Protein AF-A0A845C467-F1 (afdb_monomer_lite)

Secondary structure (DSSP, 8-state):
----EEPTT-S-EESSTTS-HHHHHHHH-EEEEES-S---TT-EE--EEEEE--SS-B-TT-EEEEEE-TT--PPPPBSS-TTSTTB---EEPPSSS--PPPEEEEEEESS-SSSS--EEEEEEEEES-BPTT-EEEE-SS-GGGSS--EEP------

Radius of gyration: 16.14 Å; chains: 1; bounding box: 44×35×44 Å

pLDDT: mean 75.35, std 16.33, range [23.61, 91.69]

Sequence (158 aa):
MIIASGQPGRPTVWHDVDLSPKERGQLYGHAACSPRRPFVAGEWVSLEFTFTIGKTELGPGGRLALAWSWPLDWTDLQFEDPGGDGFTTVVTRPTHGRAPVAEIGLRYFRQGPFDPWQHHLELTVLRDRLAEGDQRTLPCVNIRYGGRGWRATSFRLS

Foldseek 3Di:
DDPWDDDPPDPDIDDPPVDDPVRCCQAANDKDKPPPDDDDAFAADWMKIKTAGHQHKAAAFRKDKDFDFPPWPKDFADDDQLQEENHWDWDWDADDPDDDDFDKDWDWFPACPDPRRRTIIMIGRHHDMGHHGGMIMTRRFDCVSNYRHMTGGNPPPD

Structure (mmCIF, N/CA/C/O backbone):
data_AF-A0A845C467-F1
#
_entry.id   AF-A0A845C467-F1
#
loop_
_atom_site.group_PDB
_atom_site.id
_atom_site.type_symbol
_atom_site.label_atom_id
_atom_site.label_alt_id
_atom_site.label_comp_id
_atom_site.label_asym_id
_atom_site.label_entity_id
_atom_site.label_seq_id
_atom_site.pdbx_PDB_ins_code
_atom_site.Cartn_x
_atom_site.Cartn_y
_atom_site.Cartn_z
_atom_site.occupancy
_atom_site.B_iso_or_equiv
_atom_site.auth_seq_id
_atom_site.auth_comp_id
_atom_site.auth_asym_id
_atom_site.auth_atom_id
_atom_site.pdbx_PDB_model_num
ATOM 1 N N . MET A 1 1 ? 2.034 7.205 19.454 1.00 23.61 1 MET A N 1
ATOM 2 C CA . MET A 1 1 ? 2.949 6.134 19.901 1.00 23.61 1 MET A CA 1
ATOM 3 C C . MET A 1 1 ? 2.470 4.848 19.256 1.00 23.61 1 MET A C 1
ATOM 5 O O . MET A 1 1 ? 1.378 4.407 19.580 1.00 23.61 1 MET A O 1
ATOM 9 N N . ILE A 1 2 ? 3.201 4.320 18.273 1.00 27.61 2 ILE A N 1
ATOM 10 C CA . ILE A 1 2 ? 2.869 3.028 17.660 1.00 27.61 2 ILE A CA 1
ATOM 11 C C . ILE A 1 2 ? 3.346 1.958 18.644 1.00 27.61 2 ILE A C 1
ATOM 13 O O . ILE A 1 2 ? 4.545 1.735 18.770 1.00 27.61 2 ILE A O 1
ATOM 17 N N . ILE A 1 3 ? 2.419 1.345 19.380 1.00 25.92 3 ILE A N 1
ATOM 18 C CA . ILE A 1 3 ? 2.692 0.123 20.142 1.00 25.92 3 ILE A CA 1
ATOM 19 C C . ILE A 1 3 ? 2.310 -1.034 19.221 1.00 25.92 3 ILE A C 1
ATOM 21 O O . ILE A 1 3 ? 1.134 -1.368 19.090 1.00 25.92 3 ILE A O 1
ATOM 25 N N . ALA A 1 4 ? 3.285 -1.579 18.498 1.00 36.19 4 ALA A N 1
ATOM 26 C CA . ALA A 1 4 ? 3.107 -2.771 17.678 1.00 36.19 4 ALA A CA 1
ATOM 27 C C . ALA A 1 4 ? 3.572 -3.994 18.476 1.00 36.19 4 ALA A C 1
ATOM 29 O O . ALA A 1 4 ? 4.736 -4.063 18.862 1.00 36.19 4 ALA A O 1
ATOM 30 N N . SER A 1 5 ? 2.694 -4.973 18.700 1.00 34.44 5 SER A N 1
ATOM 31 C CA . SER A 1 5 ? 3.105 -6.318 19.115 1.00 34.44 5 SER A CA 1
ATOM 32 C C . SER A 1 5 ? 2.936 -7.265 17.930 1.00 34.44 5 SER A C 1
ATOM 34 O O . SER A 1 5 ? 1.824 -7.691 17.613 1.00 34.44 5 SER A O 1
ATOM 36 N N . GLY A 1 6 ? 4.033 -7.575 17.242 1.00 38.41 6 GLY A N 1
ATOM 37 C CA . GLY A 1 6 ? 4.082 -8.717 16.332 1.00 38.41 6 GLY A CA 1
ATOM 38 C C . GLY A 1 6 ? 4.374 -9.986 17.125 1.00 38.41 6 GLY A C 1
ATOM 39 O O . GLY A 1 6 ? 5.308 -10.008 17.922 1.00 38.41 6 GLY A O 1
ATOM 40 N N . GLN A 1 7 ? 3.590 -11.048 16.931 1.00 37.47 7 GLN A N 1
ATOM 41 C CA . GLN A 1 7 ? 3.985 -12.371 17.418 1.00 37.47 7 GLN A CA 1
ATOM 42 C C . GLN A 1 7 ? 4.996 -12.983 16.434 1.00 37.47 7 GLN A C 1
ATOM 44 O O . GLN A 1 7 ? 4.705 -13.019 15.234 1.00 37.47 7 GLN A O 1
ATOM 49 N N . PRO A 1 8 ? 6.149 -13.498 16.902 1.00 36.31 8 PRO A N 1
ATOM 50 C CA . PRO A 1 8 ? 7.083 -14.231 16.053 1.00 36.31 8 PRO A CA 1
ATOM 51 C C . PRO A 1 8 ? 6.373 -15.358 15.288 1.00 36.31 8 PRO A C 1
ATOM 53 O O . PRO A 1 8 ? 5.599 -16.121 15.865 1.00 36.31 8 PRO A O 1
ATOM 56 N N . GLY A 1 9 ? 6.615 -15.458 13.979 1.00 43.75 9 GLY A N 1
ATOM 57 C CA . GLY A 1 9 ? 6.089 -16.540 13.137 1.00 43.75 9 GLY A CA 1
ATOM 58 C C . GLY A 1 9 ? 4.660 -16.360 12.610 1.00 43.75 9 GLY A C 1
ATOM 59 O O . GLY A 1 9 ? 4.179 -17.233 11.888 1.00 43.75 9 GLY A O 1
ATOM 60 N N . ARG A 1 10 ? 3.976 -15.244 12.906 1.00 51.62 10 ARG A N 1
ATOM 61 C CA . ARG A 1 10 ? 2.705 -14.894 12.250 1.00 51.62 10 ARG A CA 1
ATOM 62 C C . ARG A 1 10 ? 2.896 -13.688 11.327 1.00 51.62 10 ARG A C 1
ATOM 64 O O . ARG A 1 10 ? 3.456 -12.688 11.764 1.00 51.62 10 ARG A O 1
ATOM 71 N N . PRO A 1 11 ? 2.386 -13.720 10.082 1.00 54.22 11 PRO A N 1
ATOM 72 C CA . PRO A 1 11 ? 2.521 -12.616 9.128 1.00 54.22 11 PRO A CA 1
ATOM 73 C C . PRO A 1 11 ? 1.591 -11.435 9.463 1.00 54.22 11 PRO A C 1
ATOM 75 O O . PRO A 1 11 ? 1.179 -10.694 8.575 1.00 54.22 11 PRO A O 1
ATOM 78 N N . THR A 1 12 ? 1.166 -11.290 10.721 1.00 57.84 12 THR A N 1
ATOM 79 C CA . THR A 1 12 ? 0.127 -10.340 11.111 1.00 57.84 12 THR A CA 1
ATOM 80 C C . THR A 1 12 ? 0.464 -9.684 12.438 1.00 57.84 12 THR A C 1
ATOM 82 O O . THR A 1 12 ? 0.568 -10.350 13.468 1.00 57.84 12 THR A O 1
ATOM 85 N N . VAL A 1 13 ? 0.596 -8.362 12.393 1.00 59.75 13 VAL A N 1
ATOM 86 C CA . VAL A 1 13 ? 0.700 -7.487 13.559 1.00 59.75 13 VAL A CA 1
ATOM 87 C C . VAL A 1 13 ? -0.652 -6.840 13.768 1.00 59.75 13 VAL A C 1
ATOM 89 O O . VAL A 1 13 ? -1.231 -6.302 12.825 1.00 59.75 13 VAL A O 1
ATOM 92 N N . TRP A 1 14 ? -1.147 -6.883 14.998 1.00 61.16 14 TRP A N 1
ATOM 93 C CA . TRP A 1 14 ? -2.363 -6.180 15.372 1.00 61.16 14 TRP A CA 1
ATOM 94 C C . TRP A 1 14 ? -2.014 -5.068 16.356 1.00 61.16 14 TRP A C 1
ATOM 96 O O . TRP A 1 14 ? -1.330 -5.310 17.350 1.00 61.16 14 TRP A O 1
ATOM 106 N N . HIS A 1 15 ? -2.501 -3.863 16.081 1.00 61.75 15 HIS A N 1
ATOM 107 C CA . HIS A 1 15 ? -2.708 -2.858 17.119 1.00 61.75 15 HIS A CA 1
ATOM 108 C C . HIS A 1 15 ? -3.990 -3.195 17.882 1.00 61.75 15 HIS A C 1
ATOM 110 O O . HIS A 1 15 ? -4.859 -3.872 17.331 1.00 61.75 15 HIS A O 1
ATOM 116 N N . ASP A 1 16 ? -4.082 -2.760 19.138 1.00 71.81 16 ASP A N 1
ATOM 117 C CA . ASP A 1 16 ? -5.207 -3.045 20.036 1.00 71.81 16 ASP A CA 1
ATOM 118 C C . ASP A 1 16 ? -5.495 -4.545 20.134 1.00 71.81 16 ASP A C 1
ATOM 120 O O . ASP A 1 16 ? -6.479 -5.080 19.611 1.00 71.81 16 ASP A O 1
ATOM 124 N N . VAL A 1 17 ? -4.558 -5.247 20.774 1.00 72.50 17 VAL A N 1
ATOM 125 C CA . VAL A 1 17 ? -4.594 -6.705 20.954 1.00 72.50 17 VAL A CA 1
ATOM 126 C C . VAL A 1 17 ? -5.863 -7.186 21.653 1.00 72.50 17 VAL A C 1
ATOM 128 O O . VAL A 1 17 ? -6.308 -8.298 21.376 1.00 72.50 17 VAL A O 1
ATOM 131 N N . ASP A 1 18 ? -6.467 -6.326 22.473 1.00 84.50 18 ASP A N 1
ATOM 132 C CA . ASP A 1 18 ? -7.695 -6.603 23.218 1.00 84.50 18 ASP A CA 1
ATOM 133 C C . ASP A 1 18 ? -8.943 -6.643 22.324 1.00 84.50 18 ASP A C 1
ATOM 135 O O . ASP A 1 18 ? -9.957 -7.225 22.702 1.00 84.50 18 ASP A O 1
ATOM 139 N N . LEU A 1 19 ? -8.881 -6.063 21.122 1.00 83.19 19 LEU A N 1
ATOM 140 C CA . LEU A 1 19 ? -9.985 -6.106 20.170 1.00 83.19 19 LEU A CA 1
ATOM 141 C C . LEU A 1 19 ? -10.006 -7.435 19.408 1.00 83.19 19 LEU A C 1
ATOM 143 O O . LEU A 1 19 ? -8.977 -7.957 18.967 1.00 83.19 19 LEU A O 1
ATOM 147 N N . SER A 1 20 ? -11.197 -7.972 19.153 1.00 87.62 20 SER A N 1
ATOM 148 C CA . SER A 1 20 ? -11.344 -9.092 18.224 1.00 87.62 20 SER A CA 1
ATOM 149 C C . SER A 1 20 ? -11.008 -8.664 16.784 1.00 87.62 20 SER A C 1
ATOM 151 O O . SER 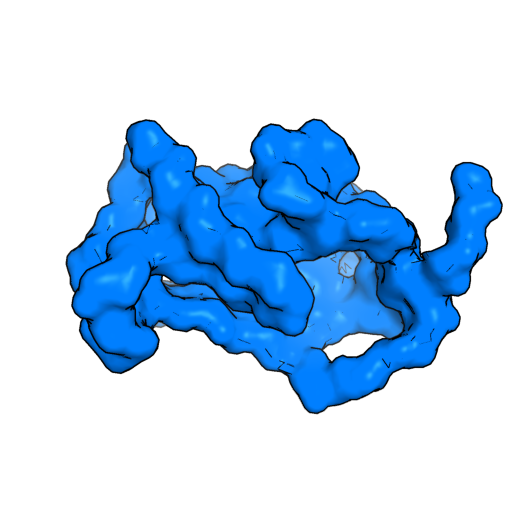A 1 20 ? -11.114 -7.485 16.431 1.00 87.62 20 SER A O 1
ATOM 153 N N . PRO A 1 21 ? -10.664 -9.605 15.882 1.00 82.31 21 PRO A N 1
ATOM 154 C CA . PRO A 1 21 ? -10.464 -9.287 14.466 1.00 82.31 21 PRO A CA 1
ATOM 155 C C . PRO A 1 21 ? -11.663 -8.576 13.822 1.00 82.31 21 PRO A C 1
ATOM 157 O O . PRO A 1 21 ? -11.477 -7.705 12.975 1.00 82.31 21 PRO A O 1
ATOM 160 N N . LYS A 1 22 ? -12.890 -8.918 14.242 1.00 87.12 22 LYS A N 1
ATOM 161 C CA . LYS A 1 22 ? -14.118 -8.279 13.757 1.00 87.12 22 LYS A CA 1
ATOM 162 C C . LYS A 1 22 ? -14.198 -6.821 14.207 1.00 87.12 22 LYS A C 1
ATOM 164 O O . LYS A 1 22 ? -14.471 -5.957 13.381 1.00 87.12 22 LYS A O 1
ATOM 169 N N . GLU A 1 23 ? -13.940 -6.548 15.483 1.00 88.56 23 GLU A N 1
ATOM 170 C CA . GLU A 1 23 ? -13.967 -5.186 16.031 1.00 88.56 23 GLU A CA 1
ATOM 171 C C . GLU A 1 23 ? -12.873 -4.315 15.414 1.00 88.56 23 GLU A C 1
ATOM 173 O O . GLU A 1 23 ? -13.157 -3.197 14.990 1.00 88.56 23 GLU A O 1
ATOM 178 N N . ARG A 1 24 ? -11.654 -4.847 15.247 1.00 86.06 24 ARG A N 1
ATOM 179 C CA . ARG A 1 24 ? -10.578 -4.143 14.528 1.00 86.06 24 ARG A CA 1
ATOM 180 C C . ARG A 1 24 ? -10.962 -3.828 13.091 1.00 86.06 24 ARG A C 1
ATOM 182 O O . ARG A 1 24 ? -10.757 -2.705 12.646 1.00 86.06 24 ARG A O 1
ATOM 189 N N . GLY A 1 25 ? -11.552 -4.792 12.385 1.00 82.94 25 GLY A N 1
ATOM 190 C CA . GLY A 1 25 ? -12.031 -4.588 11.019 1.00 82.94 25 GLY A CA 1
ATOM 191 C C . GLY A 1 25 ? -13.110 -3.507 10.918 1.00 82.94 25 GLY A C 1
ATOM 192 O O . GLY A 1 25 ? -13.123 -2.745 9.957 1.00 82.94 25 GLY A O 1
ATOM 193 N N . GLN A 1 26 ? -13.993 -3.410 1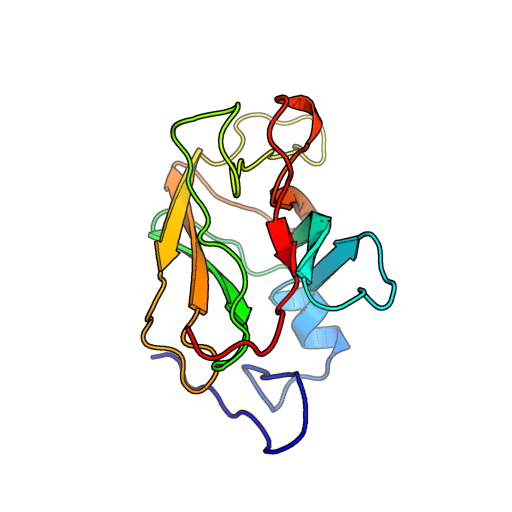1.915 1.00 86.62 26 GLN A N 1
ATOM 194 C CA . GLN A 1 26 ? -15.027 -2.374 11.979 1.00 86.62 26 GLN A CA 1
ATOM 195 C C . GLN A 1 26 ? -14.460 -0.996 12.332 1.00 86.62 26 GLN A C 1
ATOM 197 O O . GLN A 1 26 ? -14.913 0.004 11.783 1.00 86.62 26 GLN A O 1
ATOM 202 N N . LEU A 1 27 ? -13.488 -0.927 13.242 1.00 87.00 27 LEU A N 1
ATOM 203 C CA . LEU A 1 27 ? -12.904 0.338 13.687 1.00 87.00 27 LEU A CA 1
ATOM 204 C C . LEU A 1 27 ? -11.885 0.881 12.687 1.00 87.00 27 LEU A C 1
ATOM 206 O O . LEU A 1 27 ? -12.008 2.015 12.250 1.00 87.00 27 LEU A O 1
ATOM 210 N N . TYR A 1 28 ? -10.910 0.077 12.280 1.00 84.88 28 TYR A N 1
ATOM 211 C CA . TYR A 1 28 ? -9.775 0.542 11.478 1.00 84.88 28 TYR A CA 1
ATOM 212 C C . TYR A 1 28 ? -9.873 0.173 10.004 1.00 84.88 28 TYR A C 1
ATOM 214 O O . TYR A 1 28 ? -9.163 0.746 9.181 1.00 84.88 28 TYR A O 1
ATOM 222 N N . GLY A 1 29 ? -10.771 -0.745 9.654 1.00 84.69 29 GLY A N 1
ATOM 223 C CA . GLY A 1 29 ? -10.936 -1.204 8.286 1.00 84.69 29 GLY A CA 1
ATOM 224 C C . GLY A 1 29 ? -10.130 -2.460 7.968 1.00 84.69 29 GLY A C 1
ATOM 225 O O . GLY A 1 29 ? -9.686 -3.194 8.853 1.00 84.69 29 GLY A O 1
ATOM 226 N N . HIS A 1 30 ? -9.980 -2.752 6.679 1.00 81.44 30 HIS A N 1
ATOM 227 C CA . HIS A 1 30 ? -9.295 -3.952 6.201 1.00 81.44 30 HIS A CA 1
ATOM 228 C C . HIS A 1 30 ? -8.647 -3.735 4.835 1.00 81.44 30 HIS A C 1
ATOM 230 O O . HIS A 1 30 ? -9.053 -2.863 4.071 1.00 81.44 30 HIS A O 1
ATOM 236 N N . ALA A 1 31 ? -7.661 -4.573 4.516 1.00 81.19 31 ALA A N 1
ATOM 237 C CA . ALA A 1 31 ? -6.995 -4.577 3.222 1.00 81.19 31 ALA A CA 1
ATOM 238 C C . ALA A 1 31 ? -7.187 -5.914 2.494 1.00 81.19 31 ALA A C 1
ATOM 240 O O . ALA A 1 31 ? -7.181 -6.989 3.102 1.00 81.19 31 ALA A O 1
ATOM 241 N N . ALA A 1 32 ? -7.312 -5.858 1.173 1.00 82.25 32 ALA A N 1
ATOM 242 C CA . ALA A 1 32 ? -7.327 -7.017 0.296 1.00 82.25 32 ALA A CA 1
ATOM 243 C C . ALA A 1 32 ? -6.281 -6.861 -0.806 1.00 82.25 32 ALA A C 1
ATOM 245 O O . ALA A 1 32 ? -6.193 -5.807 -1.415 1.00 82.25 32 ALA A O 1
ATOM 246 N N . CYS A 1 33 ? -5.517 -7.919 -1.073 1.00 82.50 33 CYS A N 1
ATOM 247 C CA . CYS A 1 33 ? -4.583 -7.987 -2.196 1.00 82.50 33 CYS A CA 1
ATOM 248 C C . CYS A 1 33 ? -5.159 -8.873 -3.313 1.00 82.50 33 CYS A C 1
ATOM 250 O O . CYS A 1 33 ? -5.814 -9.875 -3.006 1.00 82.50 33 CYS A O 1
ATOM 252 N N . SER A 1 34 ? -4.905 -8.529 -4.574 1.00 82.88 34 SER A N 1
ATOM 253 C CA . SER A 1 34 ? -5.248 -9.310 -5.765 1.00 82.88 34 SER A CA 1
ATOM 254 C C . SER A 1 34 ? -4.121 -9.226 -6.808 1.00 82.88 34 SER A C 1
ATOM 256 O O . SER A 1 34 ? -3.558 -8.149 -6.965 1.00 82.88 34 SER A O 1
ATOM 258 N N . PRO A 1 35 ? -3.795 -10.303 -7.546 1.00 86.25 35 PRO A N 1
ATOM 259 C CA . PRO A 1 35 ? -4.320 -11.655 -7.395 1.00 86.25 35 PRO A CA 1
ATOM 260 C C . PRO A 1 35 ? -3.772 -12.347 -6.139 1.00 86.25 35 PRO A C 1
ATOM 262 O O . PRO A 1 35 ? -2.617 -12.172 -5.759 1.00 86.25 35 PRO A O 1
ATOM 265 N N . ARG A 1 36 ? -4.595 -13.193 -5.510 1.00 84.25 36 ARG A N 1
ATOM 266 C CA . ARG A 1 36 ? -4.164 -14.056 -4.398 1.00 84.25 36 ARG A CA 1
ATOM 267 C C . ARG A 1 36 ? -3.684 -15.394 -4.941 1.00 84.25 36 ARG A C 1
ATOM 269 O O . ARG A 1 36 ? -4.458 -16.344 -5.023 1.00 84.25 36 ARG A O 1
ATOM 276 N N . ARG A 1 37 ? -2.412 -15.457 -5.324 1.00 86.81 37 ARG A N 1
ATOM 277 C CA . ARG A 1 37 ? -1.751 -16.697 -5.741 1.00 86.81 37 ARG A CA 1
ATOM 278 C C . ARG A 1 37 ? -0.294 -16.724 -5.279 1.00 86.81 37 ARG A C 1
ATOM 280 O O . ARG A 1 37 ? 0.267 -15.661 -5.022 1.00 86.81 37 ARG A O 1
ATOM 287 N N . PRO A 1 38 ? 0.333 -17.907 -5.204 1.00 85.88 38 PRO A N 1
ATOM 288 C CA . PRO A 1 38 ? 1.783 -17.999 -5.130 1.00 85.88 38 PRO A CA 1
ATOM 289 C C . PRO A 1 38 ? 2.434 -17.323 -6.337 1.00 85.88 38 PRO A C 1
ATOM 291 O O . PRO A 1 38 ? 1.896 -17.385 -7.451 1.00 85.88 38 PRO A O 1
ATOM 294 N N . PHE A 1 39 ? 3.600 -16.723 -6.105 1.00 86.50 39 PHE A N 1
ATOM 295 C CA . PHE A 1 39 ? 4.426 -16.144 -7.153 1.00 86.50 39 PHE A CA 1
ATOM 296 C C . PHE A 1 39 ? 5.723 -16.940 -7.341 1.00 86.50 39 PHE A C 1
ATOM 298 O O . PHE A 1 39 ? 6.312 -17.420 -6.373 1.00 86.50 39 PHE A O 1
ATOM 305 N N . VAL A 1 40 ? 6.154 -17.094 -8.590 1.00 90.81 40 VAL A N 1
ATOM 306 C CA . VAL A 1 40 ? 7.458 -17.633 -8.969 1.00 90.81 40 VAL A CA 1
ATOM 307 C C . VAL A 1 40 ? 8.523 -16.590 -8.646 1.00 90.81 40 VAL A C 1
ATOM 309 O O . VAL A 1 40 ? 8.382 -15.411 -8.965 1.00 90.81 40 VAL A O 1
ATOM 312 N N . ALA A 1 41 ? 9.608 -17.032 -8.017 1.00 89.62 41 ALA A N 1
ATOM 313 C CA . ALA A 1 41 ? 10.702 -16.154 -7.632 1.00 89.62 41 ALA A CA 1
ATOM 314 C C . ALA A 1 41 ? 11.255 -15.378 -8.842 1.00 89.62 41 ALA A C 1
ATOM 316 O O . ALA A 1 41 ? 11.579 -15.963 -9.879 1.00 89.62 41 ALA A O 1
ATOM 317 N N . GLY A 1 42 ? 11.366 -14.055 -8.711 1.00 88.75 42 GLY A N 1
ATOM 318 C CA . GLY A 1 42 ? 11.831 -13.172 -9.780 1.00 88.75 42 GLY A CA 1
ATOM 319 C C . GLY A 1 42 ? 10.834 -12.912 -10.915 1.00 88.75 42 GLY A C 1
ATOM 320 O O . GLY A 1 42 ? 11.227 -12.224 -11.863 1.00 88.75 42 GLY A O 1
ATOM 321 N N . GLU A 1 43 ? 9.602 -13.435 -10.853 1.00 90.31 43 GLU A N 1
ATOM 322 C CA . GLU A 1 43 ? 8.566 -13.140 -11.849 1.00 90.31 43 GLU A CA 1
ATOM 323 C C . GLU A 1 43 ? 8.099 -11.680 -11.751 1.00 90.31 43 GLU A C 1
ATOM 325 O O . GLU A 1 43 ? 8.113 -11.073 -10.681 1.00 90.31 43 GLU A O 1
ATOM 330 N N . TRP A 1 44 ? 7.661 -11.118 -12.873 1.00 89.56 44 TRP A N 1
ATOM 331 C CA . TRP A 1 44 ? 7.059 -9.790 -12.909 1.00 89.56 44 TRP A CA 1
ATOM 332 C C . TRP A 1 44 ? 5.550 -9.892 -12.690 1.00 89.56 44 TRP A C 1
ATOM 334 O O . TRP A 1 44 ? 4.871 -10.642 -13.392 1.00 89.56 44 TRP A O 1
ATOM 344 N N . VAL A 1 45 ? 5.028 -9.145 -11.715 1.00 87.12 45 VAL A N 1
ATOM 345 C CA . VAL A 1 45 ? 3.619 -9.209 -11.306 1.00 87.12 45 VAL A CA 1
ATOM 346 C C . VAL A 1 45 ? 2.969 -7.834 -11.270 1.00 87.12 45 VAL A C 1
ATOM 348 O O . VAL A 1 45 ? 3.627 -6.800 -11.182 1.00 87.12 45 VAL A O 1
ATOM 351 N N . SER A 1 46 ? 1.641 -7.829 -11.289 1.00 84.69 46 SER A N 1
ATOM 352 C CA . SER A 1 46 ? 0.821 -6.662 -10.963 1.00 84.69 46 SER A CA 1
ATOM 353 C C . SER A 1 46 ? -0.038 -7.006 -9.771 1.00 84.69 46 SER A C 1
ATOM 355 O O . SER A 1 46 ? -0.723 -8.032 -9.802 1.00 84.69 46 SER A O 1
ATOM 357 N N . LEU A 1 47 ? -0.003 -6.161 -8.744 1.00 81.06 47 LEU A N 1
ATOM 358 C CA . LEU A 1 47 ? -0.800 -6.348 -7.544 1.00 81.06 47 LEU A CA 1
ATOM 359 C C . LEU A 1 47 ? -1.776 -5.182 -7.376 1.00 81.06 47 LEU A C 1
ATOM 361 O O . LEU A 1 47 ? -1.509 -4.032 -7.698 1.00 81.06 47 LEU A O 1
ATOM 365 N N . GLU A 1 48 ? -2.941 -5.461 -6.830 1.00 82.44 48 GLU A N 1
ATOM 366 C CA . GLU A 1 48 ? -3.891 -4.443 -6.422 1.00 82.44 48 GLU A CA 1
ATOM 367 C C . GLU A 1 48 ? -4.169 -4.632 -4.939 1.00 82.44 48 GLU A C 1
ATOM 369 O O . GLU A 1 48 ? -4.574 -5.713 -4.512 1.00 82.44 48 GLU A O 1
ATOM 374 N N . PHE A 1 49 ? -3.935 -3.585 -4.153 1.00 81.69 49 PHE A N 1
ATOM 375 C CA . PHE A 1 49 ? -4.238 -3.548 -2.731 1.00 81.69 49 PHE A CA 1
ATOM 376 C C . PHE A 1 49 ? -5.412 -2.607 -2.504 1.00 81.69 49 PHE A C 1
ATOM 378 O O . PHE A 1 49 ? -5.288 -1.396 -2.631 1.00 81.69 49 PHE A O 1
ATOM 385 N N . THR A 1 50 ? -6.566 -3.150 -2.151 1.00 80.62 50 THR A N 1
ATOM 386 C CA . THR A 1 50 ? -7.739 -2.354 -1.788 1.00 80.62 50 THR A CA 1
ATOM 387 C C . THR A 1 50 ? -7.805 -2.197 -0.279 1.00 80.62 50 THR A C 1
ATOM 389 O O . THR A 1 50 ? -7.852 -3.198 0.431 1.00 80.62 50 THR A O 1
ATOM 392 N N . PHE A 1 51 ? -7.832 -0.956 0.199 1.00 80.06 51 PHE A N 1
ATOM 393 C CA . PHE A 1 51 ? -8.031 -0.589 1.597 1.00 80.06 51 PHE A CA 1
ATOM 394 C C . PHE A 1 51 ? -9.455 -0.065 1.773 1.00 80.06 51 PHE A C 1
ATOM 396 O O . PHE A 1 51 ? -9.856 0.891 1.111 1.00 80.06 51 PHE A O 1
ATOM 403 N N . THR A 1 52 ? -10.210 -0.677 2.674 1.00 83.38 52 THR A N 1
ATOM 404 C CA . THR A 1 52 ? -11.530 -0.203 3.097 1.00 83.38 52 THR A CA 1
ATOM 405 C C . THR A 1 52 ? -11.379 0.427 4.468 1.00 83.38 52 THR A C 1
ATOM 407 O O . THR A 1 52 ? -10.898 -0.248 5.377 1.00 83.38 52 THR A O 1
ATOM 410 N N . ILE A 1 53 ? -11.784 1.685 4.627 1.00 82.38 53 ILE A N 1
ATOM 411 C CA . ILE A 1 53 ? -11.659 2.419 5.892 1.00 82.38 53 ILE A CA 1
ATOM 412 C C . ILE A 1 53 ? -12.812 2.061 6.836 1.00 82.38 53 ILE A C 1
ATOM 414 O O . ILE A 1 53 ? -13.968 1.975 6.417 1.00 82.38 53 ILE A O 1
ATOM 418 N N . GLY A 1 54 ? -12.482 1.803 8.103 1.00 83.81 54 GLY A N 1
ATOM 419 C CA . GLY A 1 54 ? -13.460 1.557 9.166 1.00 83.81 54 GLY A CA 1
ATOM 420 C C . GLY A 1 54 ? -14.016 2.853 9.764 1.00 83.81 54 GLY A C 1
ATOM 421 O O . GLY A 1 54 ? -13.863 3.930 9.201 1.00 83.81 54 GLY A O 1
ATOM 422 N N . LYS A 1 55 ? -14.644 2.759 10.936 1.00 86.38 55 LYS A N 1
ATOM 423 C CA . LYS A 1 55 ? -15.223 3.903 11.668 1.00 86.38 55 LYS A CA 1
ATOM 424 C C . LYS A 1 55 ? -14.221 5.006 12.015 1.00 86.38 55 LYS A C 1
ATOM 426 O O . LYS A 1 55 ? -14.603 6.163 12.171 1.00 86.38 55 LYS A O 1
ATOM 431 N N . THR A 1 56 ? -12.953 4.651 12.184 1.00 85.75 56 THR A N 1
ATOM 432 C CA . THR A 1 56 ? -11.873 5.588 12.482 1.00 85.75 56 THR A CA 1
ATOM 433 C C . THR A 1 56 ? -11.446 6.287 11.196 1.00 85.75 56 THR A C 1
ATOM 435 O O . THR A 1 56 ? -10.691 5.735 10.395 1.00 85.75 56 THR A O 1
ATOM 438 N N . GLU A 1 57 ? -11.932 7.514 11.008 1.00 83.81 57 GLU A N 1
ATOM 439 C CA . GLU A 1 57 ? -11.572 8.355 9.865 1.00 83.81 57 GLU A CA 1
ATOM 440 C C . GLU A 1 57 ? -10.081 8.739 9.876 1.00 83.81 57 GLU A C 1
ATOM 442 O O . GLU A 1 57 ? -9.468 8.921 10.933 1.00 83.81 57 GLU A O 1
ATOM 447 N N . LEU A 1 58 ? -9.503 8.942 8.689 1.00 82.62 58 LEU A N 1
ATOM 448 C CA . LEU A 1 58 ? -8.144 9.469 8.526 1.00 82.62 58 LEU A CA 1
ATOM 449 C C . LEU A 1 58 ? -8.207 10.888 7.962 1.00 82.62 58 LEU A C 1
ATOM 451 O O . LEU A 1 58 ? -8.512 11.071 6.786 1.00 82.62 58 LEU A O 1
ATOM 455 N N . GLY A 1 59 ? -7.922 11.887 8.796 1.00 87.19 59 GLY A N 1
ATOM 456 C CA . GLY A 1 59 ? -7.778 13.284 8.370 1.00 87.19 59 GLY A CA 1
ATOM 457 C C . GLY A 1 59 ? -6.382 13.611 7.820 1.00 87.19 59 GLY A C 1
ATOM 458 O O . GLY A 1 59 ? -5.540 12.713 7.710 1.00 87.19 59 GLY A O 1
ATOM 459 N N . PRO A 1 60 ? -6.096 14.893 7.522 1.00 90.94 60 PRO A N 1
ATOM 460 C CA . PRO A 1 60 ? -4.798 15.321 7.007 1.00 90.94 60 PRO A CA 1
ATOM 461 C C . PRO A 1 60 ? -3.653 14.932 7.949 1.00 90.94 60 PRO A C 1
ATOM 463 O O . PRO A 1 60 ? -3.735 15.110 9.164 1.00 90.94 60 PRO A O 1
ATOM 466 N N . GLY A 1 61 ? -2.583 14.376 7.385 1.00 88.56 61 GLY A N 1
ATOM 467 C CA . GLY A 1 61 ? -1.452 13.801 8.113 1.00 88.56 61 GLY A CA 1
ATOM 468 C C . GLY A 1 61 ? -1.654 12.350 8.564 1.00 88.56 61 GLY A C 1
ATOM 469 O O . GLY A 1 61 ? -0.673 11.710 8.950 1.00 88.56 61 GLY A O 1
ATOM 470 N N . GLY A 1 62 ? -2.878 11.814 8.482 1.00 86.19 62 GLY A N 1
ATOM 471 C CA . GLY A 1 62 ? -3.172 10.398 8.696 1.00 86.19 62 GLY A CA 1
ATOM 472 C C . GLY A 1 62 ? -2.478 9.523 7.654 1.00 86.19 62 GLY A C 1
ATOM 473 O O . GLY A 1 62 ? -2.339 9.922 6.493 1.00 86.19 62 GLY A O 1
ATOM 474 N N . ARG A 1 63 ? -2.009 8.340 8.073 1.00 85.50 63 ARG A N 1
ATOM 475 C CA . ARG A 1 63 ? -1.163 7.481 7.236 1.00 85.50 63 ARG A CA 1
ATOM 476 C C . ARG A 1 63 ? -1.607 6.030 7.226 1.00 85.50 63 ARG A C 1
ATOM 478 O O . ARG A 1 63 ? -2.029 5.496 8.248 1.00 85.50 63 ARG A O 1
ATOM 485 N N . LEU A 1 64 ? -1.428 5.396 6.075 1.00 83.31 64 LEU A N 1
ATOM 486 C CA . LEU A 1 64 ? -1.505 3.953 5.884 1.00 83.31 64 LEU A CA 1
ATOM 487 C C . LEU A 1 64 ? -0.161 3.461 5.353 1.00 83.31 64 LEU A C 1
ATOM 489 O O . LEU A 1 64 ? 0.478 4.147 4.559 1.00 83.31 64 LEU A O 1
ATOM 493 N N . ALA A 1 65 ? 0.260 2.272 5.771 1.00 85.69 65 ALA A N 1
ATOM 494 C CA . ALA A 1 65 ? 1.494 1.662 5.296 1.00 85.69 65 ALA A CA 1
ATOM 495 C C . ALA A 1 65 ? 1.234 0.235 4.807 1.00 85.69 65 ALA A C 1
ATOM 497 O O . ALA A 1 65 ? 0.645 -0.578 5.521 1.00 85.69 65 ALA A O 1
ATOM 498 N N . LEU A 1 66 ? 1.702 -0.070 3.598 1.00 83.81 66 LEU A N 1
ATOM 499 C CA . LEU A 1 66 ? 1.856 -1.431 3.095 1.00 83.81 66 LEU A CA 1
ATOM 500 C C . LEU A 1 66 ? 3.318 -1.826 3.282 1.00 83.81 66 LEU A C 1
ATOM 502 O O . LEU A 1 66 ? 4.177 -1.271 2.604 1.00 83.81 66 LEU A O 1
ATOM 506 N N . ALA A 1 67 ? 3.595 -2.762 4.187 1.00 85.81 67 ALA A N 1
ATOM 507 C CA . ALA A 1 67 ? 4.956 -3.127 4.564 1.00 85.81 67 ALA A CA 1
ATOM 508 C C . ALA A 1 67 ? 5.254 -4.610 4.296 1.00 85.81 67 ALA A C 1
ATOM 510 O O . ALA A 1 67 ? 4.373 -5.463 4.426 1.00 85.81 67 ALA A O 1
ATOM 511 N N . TRP A 1 68 ? 6.499 -4.922 3.937 1.00 84.88 68 TRP A N 1
ATOM 512 C CA . TRP A 1 68 ? 6.985 -6.286 3.731 1.00 84.88 68 TRP A CA 1
ATOM 513 C C . TRP A 1 68 ? 8.372 -6.482 4.344 1.00 84.88 68 TRP A C 1
ATOM 515 O O . TRP A 1 68 ? 9.147 -5.543 4.525 1.00 84.88 68 TRP A O 1
ATOM 525 N N . SER A 1 69 ? 8.654 -7.724 4.737 1.00 82.81 69 SER A N 1
ATOM 526 C CA . SER A 1 69 ? 9.853 -8.066 5.498 1.00 82.81 69 SER A CA 1
ATOM 527 C C . SER A 1 69 ? 11.106 -8.082 4.638 1.00 82.81 69 SER A C 1
ATOM 529 O O . SER A 1 69 ? 11.100 -8.604 3.523 1.00 82.81 69 SER A O 1
ATOM 531 N N . TRP A 1 70 ? 12.214 -7.629 5.212 1.00 69.12 70 TRP A N 1
ATOM 532 C CA . TRP A 1 70 ? 13.542 -8.019 4.743 1.00 69.12 70 TRP A CA 1
ATOM 533 C C . TRP A 1 70 ? 13.772 -9.524 5.041 1.00 69.12 70 TRP A C 1
ATOM 535 O O . TRP A 1 70 ? 13.245 -10.007 6.049 1.00 69.12 70 TRP A O 1
ATOM 545 N N . PRO A 1 71 ? 14.496 -10.308 4.211 1.00 71.56 71 PRO A N 1
ATOM 546 C CA . PRO A 1 71 ? 15.271 -9.947 3.019 1.00 71.56 71 PRO A CA 1
ATOM 547 C C . PRO A 1 71 ? 14.508 -10.112 1.690 1.00 71.56 71 PRO A C 1
ATOM 549 O O . PRO A 1 71 ? 15.110 -10.501 0.691 1.00 71.56 71 PRO A O 1
ATOM 552 N N . LEU A 1 72 ? 13.189 -9.874 1.649 1.00 81.81 72 LEU A N 1
ATOM 553 C CA . LEU A 1 72 ? 12.440 -10.000 0.393 1.00 81.81 72 LEU A CA 1
ATOM 554 C C . LEU A 1 72 ? 12.827 -8.868 -0.579 1.00 81.81 72 LEU A C 1
ATOM 556 O O . LEU A 1 72 ? 12.363 -7.736 -0.455 1.00 81.81 72 LEU A O 1
ATOM 560 N N . ASP A 1 73 ? 13.653 -9.213 -1.565 1.00 82.62 73 ASP A N 1
ATOM 561 C CA . ASP A 1 73 ? 14.275 -8.364 -2.593 1.00 82.62 73 ASP A CA 1
ATOM 562 C C . ASP A 1 73 ? 13.322 -7.999 -3.746 1.00 82.62 73 ASP A C 1
ATOM 564 O O . ASP A 1 73 ? 13.624 -8.197 -4.924 1.00 82.62 73 ASP A O 1
ATOM 568 N N . TRP A 1 74 ? 12.141 -7.477 -3.422 1.00 87.94 74 TRP A N 1
ATOM 569 C CA . TRP A 1 74 ? 11.250 -6.936 -4.449 1.00 87.94 74 TRP A CA 1
ATOM 570 C C . TRP A 1 74 ? 11.892 -5.730 -5.151 1.00 87.94 74 TRP A C 1
ATOM 572 O O . TRP A 1 74 ? 12.623 -4.961 -4.527 1.00 87.94 74 TRP A O 1
ATOM 582 N N . THR A 1 75 ? 11.608 -5.535 -6.444 1.00 88.88 75 THR A N 1
ATOM 583 C CA . THR A 1 75 ? 12.070 -4.326 -7.156 1.00 88.88 75 THR A CA 1
ATOM 584 C C . THR A 1 75 ? 11.540 -3.064 -6.475 1.00 88.88 75 THR A C 1
ATOM 586 O O . THR A 1 75 ? 10.417 -3.048 -5.979 1.00 88.88 75 THR A O 1
ATOM 589 N N . ASP A 1 76 ? 12.343 -2.003 -6.456 1.00 89.44 76 ASP A N 1
ATOM 590 C CA . ASP A 1 76 ? 11.927 -0.724 -5.889 1.00 89.44 76 ASP A CA 1
ATOM 591 C C . ASP A 1 76 ? 10.690 -0.159 -6.587 1.00 89.44 76 ASP A C 1
ATOM 593 O O . ASP A 1 76 ? 10.523 -0.286 -7.801 1.00 89.44 76 ASP A O 1
ATOM 597 N N . LEU A 1 77 ? 9.837 0.494 -5.800 1.00 88.56 77 LEU A N 1
ATOM 598 C CA . LEU A 1 77 ? 8.700 1.237 -6.323 1.00 88.56 77 LEU A CA 1
ATOM 599 C C . LEU A 1 77 ? 9.137 2.653 -6.701 1.00 88.56 77 LEU A C 1
ATOM 601 O O . LEU A 1 77 ? 9.963 3.262 -6.019 1.00 88.56 77 LEU A O 1
ATOM 605 N N . GLN A 1 78 ? 8.530 3.194 -7.749 1.00 89.50 78 GLN A N 1
ATOM 606 C CA . GLN A 1 78 ? 8.728 4.575 -8.190 1.00 89.50 78 GLN A CA 1
ATOM 607 C C . GLN A 1 78 ? 7.408 5.174 -8.693 1.00 89.50 78 GLN A C 1
ATOM 609 O O . GLN A 1 78 ? 6.448 4.442 -8.942 1.00 89.50 78 GLN A O 1
ATOM 614 N N . PHE A 1 79 ? 7.340 6.503 -8.796 1.00 88.94 79 PHE A N 1
ATOM 615 C CA . PHE A 1 79 ? 6.096 7.244 -9.061 1.00 88.94 79 PHE A CA 1
ATOM 616 C C . PHE A 1 79 ? 6.200 8.222 -10.246 1.00 88.94 79 PHE A C 1
ATOM 618 O O . PHE A 1 79 ? 5.309 9.046 -10.440 1.00 88.94 79 PHE A O 1
ATOM 625 N N . GLU A 1 80 ? 7.286 8.163 -11.015 1.00 88.75 80 GLU A N 1
ATOM 626 C CA . GLU A 1 80 ? 7.706 9.215 -11.951 1.00 88.75 80 GLU A CA 1
ATOM 627 C C . GLU A 1 80 ? 7.697 8.753 -13.412 1.00 88.75 80 GLU A C 1
ATOM 629 O O . GLU A 1 80 ? 7.321 9.532 -14.286 1.00 88.75 80 GLU A O 1
ATOM 634 N N . ASP A 1 81 ? 8.069 7.498 -13.682 1.00 89.00 81 ASP A N 1
ATOM 635 C CA . ASP A 1 81 ? 8.155 6.931 -15.032 1.00 89.00 81 ASP A CA 1
ATOM 636 C C . ASP A 1 81 ? 7.077 5.854 -15.244 1.00 89.00 81 ASP A C 1
ATOM 638 O O . ASP A 1 81 ? 7.270 4.709 -14.827 1.00 89.00 81 ASP A O 1
ATOM 642 N N . PRO A 1 82 ? 5.954 6.167 -15.918 1.00 84.31 82 PRO A N 1
ATOM 643 C CA . PRO A 1 82 ? 4.895 5.198 -16.194 1.00 84.31 82 PRO A CA 1
ATOM 644 C C . PRO A 1 82 ? 5.342 3.949 -16.972 1.00 84.31 82 PRO A C 1
ATOM 646 O O . PRO A 1 82 ? 4.724 2.891 -16.833 1.00 84.31 82 PRO A O 1
ATOM 649 N N . GLY A 1 83 ? 6.402 4.059 -17.782 1.00 85.25 83 GLY A N 1
ATOM 650 C CA . GLY A 1 83 ? 6.973 2.944 -18.543 1.00 85.25 83 GLY A CA 1
ATOM 651 C C . GLY A 1 83 ? 8.056 2.171 -17.784 1.00 85.25 83 GLY A C 1
ATOM 652 O O . GLY A 1 83 ? 8.471 1.100 -18.231 1.00 85.25 83 GLY A O 1
ATOM 653 N N . GLY A 1 84 ? 8.505 2.693 -16.644 1.00 86.44 84 GLY A N 1
ATOM 654 C CA . GLY A 1 84 ? 9.550 2.105 -15.820 1.00 86.44 84 GLY A CA 1
ATOM 655 C C . GLY A 1 84 ? 9.060 0.929 -14.975 1.00 86.44 84 GLY A C 1
ATOM 656 O O . GLY A 1 84 ? 7.874 0.776 -14.667 1.00 86.44 84 GLY A O 1
ATOM 657 N N . ASP A 1 85 ? 9.998 0.090 -14.543 1.00 87.94 85 ASP A N 1
ATOM 658 C CA . ASP A 1 85 ? 9.708 -0.962 -13.568 1.00 87.94 85 ASP A CA 1
ATOM 659 C C . ASP A 1 85 ? 9.247 -0.362 -12.235 1.00 87.94 85 ASP A C 1
ATOM 661 O O . ASP A 1 85 ? 9.645 0.743 -11.865 1.00 87.94 85 ASP A O 1
ATOM 665 N N . GLY A 1 86 ? 8.399 -1.090 -11.505 1.00 85.44 86 GLY A N 1
ATOM 666 C CA . GLY A 1 86 ? 7.932 -0.657 -10.187 1.00 85.44 86 GLY A CA 1
ATOM 667 C C . GLY A 1 86 ? 7.053 0.601 -10.188 1.00 85.44 86 GLY A C 1
ATOM 668 O O . GLY A 1 86 ? 6.739 1.108 -9.107 1.00 85.44 86 GLY A O 1
ATOM 669 N N . PHE A 1 87 ? 6.629 1.102 -11.358 1.00 87.31 87 PHE A N 1
ATOM 670 C CA . PHE A 1 87 ? 5.748 2.266 -11.442 1.00 87.31 87 PHE A CA 1
ATOM 671 C C . PHE A 1 87 ? 4.458 2.034 -10.663 1.00 87.31 87 PHE A C 1
ATOM 673 O O . PHE A 1 87 ? 3.700 1.110 -10.955 1.00 87.31 87 PHE A O 1
ATOM 680 N N . THR A 1 88 ? 4.194 2.881 -9.676 1.00 83.38 88 THR A N 1
ATOM 681 C CA . THR A 1 88 ? 3.084 2.733 -8.737 1.00 83.38 88 THR A CA 1
ATOM 682 C C . THR A 1 88 ? 2.209 3.976 -8.738 1.00 83.38 88 THR A C 1
ATOM 684 O O . THR A 1 88 ? 2.696 5.098 -8.788 1.00 83.38 88 THR A O 1
ATOM 687 N N . THR A 1 89 ? 0.894 3.786 -8.631 1.00 78.44 89 THR A N 1
ATOM 688 C CA . THR A 1 89 ? -0.079 4.885 -8.542 1.00 78.44 89 THR A CA 1
ATOM 689 C C . THR A 1 89 ? -1.144 4.569 -7.498 1.00 78.44 89 THR A C 1
ATOM 691 O O . THR A 1 89 ? -1.404 3.405 -7.203 1.00 78.44 89 THR A O 1
ATOM 694 N N . VAL A 1 90 ? -1.808 5.593 -6.969 1.00 74.38 90 VAL A N 1
ATOM 695 C CA . VAL A 1 90 ? -2.983 5.448 -6.100 1.00 74.38 90 VAL A CA 1
ATOM 696 C C . VAL A 1 90 ? -4.233 5.861 -6.866 1.00 74.38 90 VAL A C 1
ATOM 698 O O . VAL A 1 90 ? -4.266 6.936 -7.459 1.00 74.38 90 VAL A O 1
ATOM 701 N N . VAL A 1 91 ? -5.271 5.018 -6.854 1.00 69.94 91 VAL A N 1
ATOM 702 C CA . VAL A 1 91 ? -6.563 5.335 -7.473 1.00 69.94 91 VAL A CA 1
ATOM 703 C C . VAL A 1 91 ? -7.648 5.313 -6.415 1.00 69.94 91 VAL A C 1
ATOM 705 O O . VAL A 1 91 ? -8.234 4.293 -6.059 1.00 69.94 91 VAL A O 1
ATOM 708 N N . THR A 1 92 ? -7.994 6.490 -5.935 1.00 63.06 92 THR A N 1
ATOM 709 C CA . THR A 1 92 ? -9.132 6.600 -5.045 1.00 63.06 92 THR A CA 1
ATOM 710 C C . THR A 1 92 ? -10.448 6.396 -5.804 1.00 63.06 92 THR A C 1
ATOM 712 O O . THR A 1 92 ? -10.740 7.114 -6.759 1.00 63.06 92 THR A O 1
ATOM 715 N N . ARG A 1 93 ? -11.293 5.478 -5.318 1.00 60.69 93 ARG A N 1
ATOM 716 C CA . ARG A 1 93 ? -12.694 5.365 -5.735 1.00 60.69 93 ARG A CA 1
ATOM 717 C C . ARG A 1 93 ? -13.593 5.980 -4.652 1.00 60.69 93 ARG A C 1
ATOM 719 O O . ARG A 1 93 ? -13.476 5.591 -3.493 1.00 60.69 93 ARG A O 1
ATOM 726 N N . PRO A 1 94 ? -14.453 6.962 -4.959 1.00 54.47 94 PRO A N 1
ATOM 727 C CA . PRO A 1 94 ? -15.409 7.462 -3.979 1.00 54.47 94 PRO A CA 1
ATOM 728 C C . PRO A 1 94 ? -16.457 6.391 -3.677 1.00 54.47 94 PRO A C 1
ATOM 730 O O . PRO A 1 94 ? -16.924 5.695 -4.581 1.00 54.47 94 PRO A O 1
ATOM 733 N N . THR A 1 95 ? -16.856 6.288 -2.413 1.00 52.75 95 THR A N 1
ATOM 734 C CA . THR A 1 95 ? -18.023 5.490 -2.020 1.00 52.75 95 THR A CA 1
ATOM 735 C C . THR A 1 95 ? -19.179 6.468 -1.797 1.00 52.75 95 THR A C 1
ATOM 737 O O . THR A 1 95 ? -18.994 7.515 -1.188 1.00 52.75 95 THR A O 1
ATOM 740 N N . HIS A 1 96 ? -20.359 6.182 -2.354 1.00 53.69 96 HIS A N 1
ATOM 741 C CA . HIS A 1 96 ? -21.574 7.007 -2.219 1.00 53.69 96 HIS A CA 1
ATOM 742 C C . HIS A 1 96 ? -21.535 8.432 -2.813 1.00 53.69 96 HIS A C 1
ATOM 744 O O . HIS A 1 96 ? -21.822 9.407 -2.124 1.00 53.69 96 HIS A O 1
ATOM 750 N N . GLY A 1 97 ? -21.275 8.562 -4.120 1.00 50.78 97 GLY A N 1
ATOM 751 C CA . GLY A 1 97 ? -21.741 9.715 -4.917 1.00 50.78 97 GLY A CA 1
ATOM 752 C C . GLY A 1 97 ? -21.250 11.110 -4.498 1.00 50.78 97 GLY A C 1
ATOM 753 O O . GLY A 1 97 ? -21.804 12.102 -4.968 1.00 50.78 97 GLY A O 1
ATOM 754 N N . ARG A 1 98 ? -20.230 11.212 -3.636 1.00 53.16 98 ARG A N 1
ATOM 755 C CA . ARG A 1 98 ? -19.708 12.480 -3.113 1.00 53.16 98 ARG A CA 1
ATOM 756 C C . ARG A 1 98 ? -18.249 12.681 -3.528 1.00 53.16 98 ARG A C 1
ATOM 758 O O . ARG A 1 98 ? -17.428 11.780 -3.392 1.00 53.16 98 ARG A O 1
ATOM 765 N N . ALA A 1 99 ? -17.941 13.882 -4.009 1.00 51.50 99 ALA A N 1
ATOM 766 C CA . ALA A 1 99 ? -16.587 14.430 -4.115 1.00 51.50 99 ALA A CA 1
ATOM 767 C C . ALA A 1 99 ? -16.406 15.511 -3.019 1.00 51.50 99 ALA A C 1
ATOM 769 O O . ALA A 1 99 ? -17.409 16.126 -2.642 1.00 51.50 99 ALA A O 1
ATOM 770 N N . PRO A 1 100 ? -15.188 15.768 -2.500 1.00 58.34 100 PRO A N 1
ATOM 771 C CA . PRO A 1 100 ? -13.900 15.333 -3.012 1.00 58.34 100 PRO A CA 1
ATOM 772 C C . PRO A 1 100 ? -13.325 14.112 -2.295 1.00 58.34 100 PRO A C 1
ATOM 774 O O . PRO A 1 100 ? -13.528 13.838 -1.116 1.00 58.34 100 PRO A O 1
ATOM 777 N N . VAL A 1 101 ? -12.589 13.384 -3.113 1.00 67.12 101 VAL A N 1
ATOM 778 C CA . VAL A 1 101 ? -11.673 12.308 -2.791 1.00 67.12 101 VAL A CA 1
ATOM 779 C C . VAL A 1 101 ? -10.460 12.913 -2.087 1.00 67.12 101 VAL A C 1
ATOM 781 O O . VAL A 1 101 ? -9.858 13.830 -2.637 1.00 67.12 101 VAL A O 1
ATOM 784 N N . ALA A 1 102 ? -10.102 12.408 -0.903 1.00 74.44 102 ALA A N 1
ATOM 785 C CA . ALA A 1 102 ? -8.905 12.855 -0.194 1.00 74.44 102 ALA A CA 1
ATOM 786 C C . ALA A 1 102 ? -7.675 12.866 -1.112 1.00 74.44 102 ALA A C 1
ATOM 788 O O . ALA A 1 102 ? -7.441 11.908 -1.858 1.00 74.44 102 ALA A O 1
ATOM 789 N N . GLU A 1 103 ? -6.893 13.941 -1.043 1.00 83.50 103 GLU A N 1
ATOM 790 C CA . GLU A 1 103 ? -5.620 14.036 -1.754 1.00 83.50 103 GLU A CA 1
ATOM 791 C C . GLU A 1 103 ? -4.610 13.130 -1.046 1.00 83.50 103 GLU A C 1
ATOM 793 O O . GLU A 1 103 ? -4.386 13.283 0.155 1.00 83.50 103 GLU A O 1
ATOM 798 N N . ILE A 1 104 ? -4.022 12.170 -1.765 1.00 83.75 104 ILE A N 1
ATOM 799 C CA . ILE A 1 104 ? -3.118 11.169 -1.188 1.00 83.75 104 ILE A CA 1
ATOM 800 C C . ILE A 1 104 ? -1.708 11.346 -1.744 1.00 83.75 104 ILE A C 1
ATOM 802 O O . ILE A 1 104 ? -1.490 11.257 -2.949 1.00 83.75 104 ILE A O 1
ATOM 806 N N . GLY A 1 105 ? -0.748 11.542 -0.845 1.00 88.62 105 GLY A N 1
ATOM 807 C CA . GLY A 1 105 ? 0.677 11.492 -1.144 1.00 88.62 105 GLY A CA 1
ATOM 808 C C . GLY A 1 105 ? 1.210 10.070 -1.008 1.00 88.62 105 GLY A C 1
ATOM 809 O O . GLY A 1 105 ? 0.817 9.346 -0.090 1.00 88.62 105 GLY A O 1
ATOM 810 N N . LEU A 1 106 ? 2.122 9.687 -1.900 1.00 87.69 106 LEU A N 1
ATOM 811 C CA . LEU A 1 106 ? 2.815 8.402 -1.867 1.00 87.69 106 LEU A CA 1
ATOM 812 C C . LEU A 1 106 ? 4.287 8.594 -1.524 1.00 87.69 106 LEU A C 1
ATOM 814 O O . LEU A 1 106 ? 4.934 9.521 -2.012 1.00 87.69 106 LEU A O 1
ATOM 818 N N . ARG A 1 107 ? 4.826 7.681 -0.716 1.00 91.69 107 ARG A N 1
ATOM 819 C CA . ARG A 1 107 ? 6.264 7.586 -0.475 1.00 91.69 107 ARG A CA 1
ATOM 820 C C . ARG A 1 107 ? 6.687 6.140 -0.298 1.00 91.69 107 ARG A C 1
ATOM 822 O O . ARG A 1 107 ? 6.109 5.416 0.504 1.00 91.69 107 ARG A O 1
ATOM 829 N N . TYR A 1 108 ? 7.724 5.736 -1.018 1.00 90.81 108 TYR A N 1
ATOM 830 C CA . TYR A 1 108 ? 8.341 4.427 -0.856 1.00 90.81 108 TYR A CA 1
ATOM 831 C C . TYR A 1 108 ? 9.595 4.532 0.009 1.00 90.81 108 TYR A C 1
ATOM 833 O O . TYR A 1 108 ? 10.390 5.465 -0.122 1.00 90.81 108 TYR A O 1
ATOM 841 N N . PHE A 1 109 ? 9.768 3.550 0.884 1.00 90.69 109 PHE A N 1
ATOM 842 C CA . PHE A 1 109 ? 10.951 3.383 1.701 1.00 90.69 109 PHE A CA 1
ATOM 843 C C . PHE A 1 109 ? 11.557 2.016 1.452 1.00 90.69 109 PHE A C 1
ATOM 845 O O . PHE A 1 109 ? 10.976 0.986 1.802 1.00 90.69 109 PHE A O 1
ATOM 852 N N . ARG A 1 110 ? 12.784 2.027 0.934 1.00 88.88 110 ARG A N 1
ATOM 853 C CA . ARG A 1 110 ? 13.612 0.827 0.861 1.00 88.88 110 ARG A CA 1
ATOM 854 C C . ARG A 1 110 ? 14.040 0.352 2.253 1.00 88.88 110 ARG A C 1
ATOM 856 O O . ARG A 1 110 ? 14.135 -0.843 2.470 1.00 88.88 110 ARG A O 1
ATOM 863 N N . GLN A 1 111 ? 14.279 1.261 3.195 1.00 88.12 111 GLN A N 1
ATOM 864 C CA . GLN A 1 111 ? 14.607 0.909 4.575 1.00 88.12 111 GLN A CA 1
ATOM 865 C C . GLN A 1 111 ? 13.913 1.876 5.532 1.00 88.12 111 GLN A C 1
ATOM 867 O O . GLN A 1 111 ? 14.306 3.029 5.698 1.00 88.12 111 GLN A O 1
ATOM 872 N N . GLY A 1 112 ? 12.814 1.404 6.094 1.00 85.75 112 GLY A N 1
ATOM 873 C CA . GLY A 1 112 ? 11.928 2.117 6.993 1.00 85.75 112 GLY A CA 1
ATOM 874 C C . GLY A 1 112 ? 12.093 1.707 8.454 1.00 85.75 112 GLY A C 1
ATOM 875 O O . GLY A 1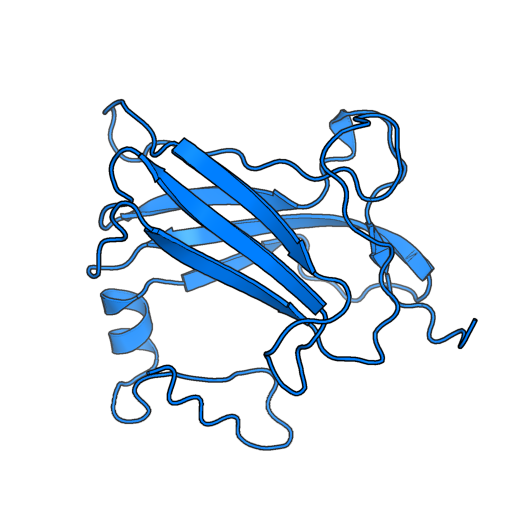 112 ? 12.878 0.817 8.776 1.00 85.75 112 GLY A O 1
ATOM 876 N N . PRO A 1 113 ? 11.320 2.341 9.350 1.00 81.94 113 PRO A N 1
ATOM 877 C CA . PRO A 1 113 ? 11.442 2.144 10.792 1.00 81.94 113 PRO A CA 1
ATOM 878 C C . PRO A 1 113 ? 10.703 0.902 11.315 1.00 81.94 113 PRO A C 1
ATOM 880 O O . PRO A 1 113 ? 10.787 0.607 12.504 1.00 81.94 113 PRO A O 1
ATOM 883 N N . PHE A 1 114 ? 9.933 0.205 10.475 1.00 79.06 114 PHE A N 1
ATOM 884 C CA . PHE A 1 114 ? 9.176 -0.972 10.890 1.00 79.06 114 PHE A CA 1
ATOM 885 C C . PHE A 1 114 ? 10.080 -2.205 10.863 1.00 79.06 114 PHE A C 1
ATOM 887 O O . PHE A 1 114 ? 10.512 -2.635 9.803 1.00 79.06 114 PHE A O 1
ATOM 894 N N . ASP A 1 115 ? 10.353 -2.797 12.020 1.00 77.69 115 ASP A N 1
ATOM 895 C CA . ASP A 1 115 ? 11.143 -4.025 12.134 1.00 77.69 115 ASP A CA 1
ATOM 896 C C . ASP A 1 115 ? 10.209 -5.226 12.382 1.00 77.69 115 ASP A C 1
ATOM 898 O O . ASP A 1 115 ? 9.346 -5.129 13.263 1.00 77.69 115 ASP A O 1
ATOM 902 N N . PRO A 1 116 ? 10.305 -6.346 11.630 1.00 79.12 116 PRO A N 1
ATOM 903 C CA . PRO A 1 116 ? 11.186 -6.636 10.481 1.00 79.12 116 PRO A CA 1
ATOM 904 C C . PRO A 1 116 ? 10.703 -6.130 9.105 1.00 79.12 116 PRO A C 1
ATOM 906 O O . PRO A 1 116 ? 11.326 -6.433 8.083 1.00 79.12 116 PRO A O 1
ATOM 909 N N . TRP A 1 117 ? 9.596 -5.385 9.030 1.00 84.31 117 TRP A N 1
ATOM 910 C CA . TRP A 1 117 ? 8.987 -4.908 7.772 1.00 84.31 117 TRP A CA 1
ATOM 911 C C . TRP A 1 117 ? 9.590 -3.611 7.222 1.00 84.31 117 TRP A C 1
ATOM 913 O O . TRP A 1 117 ? 8.887 -2.626 6.992 1.00 84.31 117 TRP A O 1
ATOM 923 N N . GLN A 1 118 ? 10.908 -3.598 7.031 1.00 84.44 118 GLN A N 1
ATOM 924 C CA . GLN A 1 118 ? 11.638 -2.365 6.733 1.00 84.44 118 GLN A CA 1
ATOM 925 C C . GLN A 1 118 ? 11.217 -1.762 5.387 1.00 84.44 118 GLN A C 1
ATOM 927 O O . GLN A 1 118 ? 11.157 -0.540 5.250 1.00 84.44 118 GLN A O 1
ATOM 932 N N . HIS A 1 119 ? 10.853 -2.584 4.405 1.00 87.31 119 HIS A N 1
ATOM 933 C CA . HIS A 1 119 ? 10.321 -2.077 3.151 1.00 87.31 119 HIS A CA 1
ATOM 934 C C . HIS A 1 119 ? 8.852 -1.689 3.306 1.00 87.31 119 HIS A C 1
ATOM 936 O O . HIS A 1 119 ? 8.042 -2.508 3.747 1.00 87.31 119 HIS A O 1
ATOM 942 N N . HIS A 1 120 ? 8.484 -0.466 2.919 1.00 87.44 120 HIS A N 1
ATOM 943 C CA . HIS A 1 120 ? 7.075 -0.082 2.914 1.00 87.44 120 HIS A CA 1
ATOM 944 C C . HIS A 1 120 ? 6.723 1.032 1.927 1.00 87.44 120 HIS A C 1
ATOM 946 O O . HIS A 1 120 ? 7.524 1.917 1.624 1.00 87.44 120 HIS A O 1
ATOM 952 N N . LEU A 1 121 ? 5.475 0.994 1.463 1.00 86.44 121 LEU A N 1
ATOM 953 C CA . LEU A 1 121 ? 4.793 2.079 0.768 1.00 86.44 121 LEU A CA 1
ATOM 954 C C . LEU A 1 121 ? 3.893 2.807 1.772 1.00 86.44 121 LEU A C 1
ATOM 956 O O . LEU A 1 121 ? 2.963 2.216 2.319 1.00 86.44 121 LEU A O 1
ATOM 960 N N . GLU A 1 122 ? 4.176 4.082 2.011 1.00 88.69 122 GLU A N 1
ATOM 961 C CA . GLU A 1 122 ? 3.391 4.979 2.856 1.00 88.69 122 GLU A CA 1
ATOM 962 C C . GLU A 1 122 ? 2.423 5.799 1.999 1.00 88.69 122 GLU A C 1
ATOM 964 O O . GLU A 1 122 ? 2.793 6.377 0.974 1.00 88.69 122 GLU A O 1
ATOM 969 N N . LEU A 1 123 ? 1.181 5.872 2.464 1.00 86.00 123 LEU A N 1
ATOM 970 C CA . LEU A 1 123 ? 0.120 6.700 1.921 1.00 86.00 123 LEU A CA 1
ATOM 971 C C . LEU A 1 123 ? -0.273 7.723 2.963 1.00 86.00 123 LEU A C 1
ATOM 973 O O . LEU A 1 123 ? -0.707 7.352 4.051 1.00 86.00 123 LEU A O 1
ATOM 977 N N . THR A 1 124 ? -0.134 8.998 2.628 1.00 89.38 124 THR A N 1
ATOM 978 C CA . THR A 1 124 ? -0.452 10.098 3.538 1.00 89.38 124 THR A CA 1
ATOM 979 C C . THR A 1 124 ? -1.631 10.885 3.001 1.00 89.38 124 THR A C 1
ATOM 981 O O . THR A 1 124 ? -1.609 11.330 1.856 1.00 89.38 124 THR A O 1
ATOM 984 N N . VAL A 1 125 ? -2.644 11.095 3.836 1.00 87.25 125 VAL A N 1
ATOM 985 C CA . VAL A 1 125 ? -3.735 12.024 3.533 1.00 87.25 125 VAL A CA 1
ATOM 986 C C . VAL A 1 125 ? -3.174 13.444 3.587 1.00 87.25 125 VAL A C 1
ATOM 988 O O . VAL A 1 125 ? -2.772 13.915 4.648 1.00 87.25 125 VAL A O 1
ATOM 991 N N . LEU A 1 126 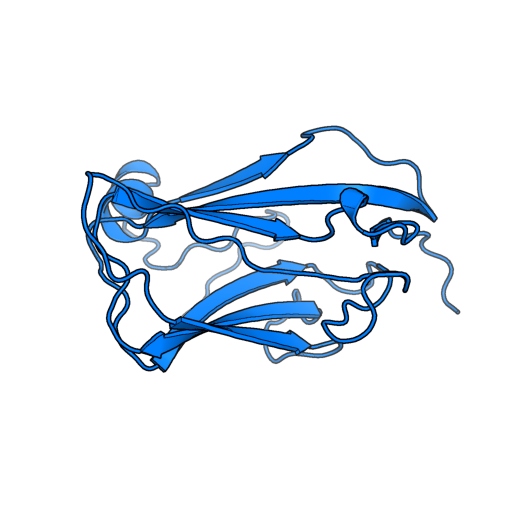? -3.098 14.120 2.446 1.00 89.12 126 LEU A N 1
ATOM 992 C CA . LEU A 1 126 ? -2.593 15.490 2.335 1.00 89.12 126 LEU A CA 1
ATOM 993 C C . LEU A 1 126 ? -3.703 16.511 2.588 1.00 89.12 126 LEU A C 1
ATOM 995 O O . LEU A 1 126 ? -3.479 17.511 3.270 1.00 89.12 126 LEU A O 1
ATOM 999 N N . ARG A 1 127 ? -4.904 16.250 2.059 1.00 85.06 127 ARG A N 1
ATOM 1000 C CA . ARG A 1 127 ? -6.089 17.108 2.201 1.00 85.06 127 ARG A CA 1
ATOM 1001 C C . ARG A 1 127 ? -7.360 16.279 2.360 1.00 85.06 127 ARG A C 1
ATOM 1003 O O . ARG A 1 127 ? -7.412 15.125 1.939 1.00 85.06 127 ARG A O 1
ATOM 1010 N N . ASP A 1 128 ? -8.375 16.911 2.946 1.00 85.50 128 ASP A N 1
ATOM 1011 C CA . ASP A 1 128 ? -9.659 16.308 3.314 1.00 85.50 128 ASP A CA 1
ATOM 1012 C C . ASP A 1 128 ? -9.502 15.112 4.265 1.00 85.50 128 ASP A C 1
ATOM 1014 O O . ASP A 1 128 ? -8.657 15.127 5.159 1.00 85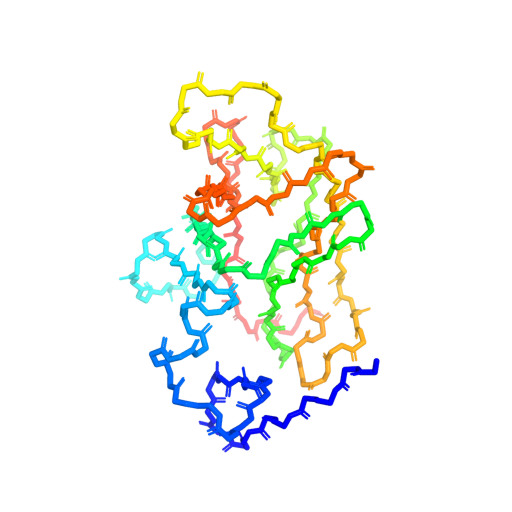.50 128 ASP A O 1
ATOM 1018 N N . ARG A 1 129 ? -10.364 14.102 4.136 1.00 81.94 129 ARG A N 1
ATOM 1019 C CA . ARG A 1 129 ? -10.379 12.922 4.998 1.00 81.94 129 ARG A CA 1
ATOM 1020 C C . ARG A 1 129 ? -10.816 11.676 4.246 1.00 81.94 129 ARG A C 1
ATOM 1022 O O . ARG A 1 129 ? -11.531 11.757 3.248 1.00 81.94 129 ARG A O 1
ATOM 1029 N N . LEU A 1 130 ? -10.424 10.527 4.776 1.00 79.25 130 LEU A N 1
ATOM 1030 C CA . LEU A 1 130 ? -10.980 9.228 4.429 1.00 79.25 130 LEU A CA 1
ATOM 1031 C C . LEU A 1 130 ? -12.011 8.834 5.489 1.00 79.25 130 LEU A C 1
ATOM 1033 O O . LEU A 1 130 ? -11.654 8.746 6.665 1.00 79.25 130 LEU A O 1
ATOM 1037 N N . ALA A 1 131 ? -13.263 8.634 5.080 1.00 81.25 131 ALA A N 1
ATOM 1038 C CA . ALA A 1 131 ? -14.376 8.349 5.986 1.00 81.25 131 ALA A CA 1
ATOM 1039 C C . ALA A 1 131 ? -14.735 6.853 6.023 1.00 81.25 131 ALA A C 1
ATOM 1041 O O . ALA A 1 131 ? -14.285 6.076 5.180 1.00 81.25 131 ALA A O 1
ATOM 1042 N N . GLU A 1 132 ? -15.566 6.448 6.986 1.00 82.69 132 GLU A N 1
ATOM 1043 C CA . GLU A 1 132 ? -16.055 5.067 7.080 1.00 82.69 132 GLU A CA 1
ATOM 1044 C C . GLU A 1 132 ? -16.680 4.597 5.761 1.00 82.69 132 GLU A 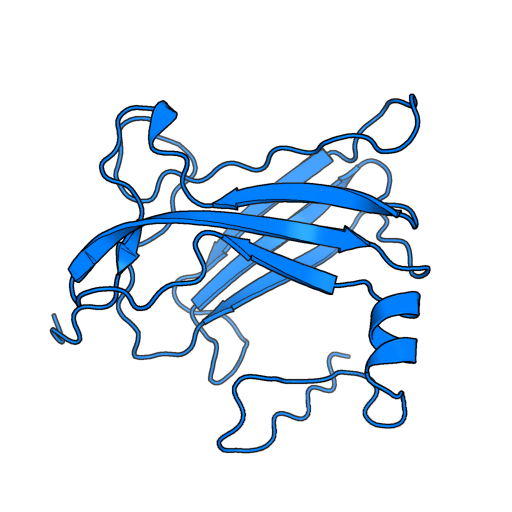C 1
ATOM 1046 O O . GLU A 1 132 ? -17.497 5.285 5.147 1.00 82.69 132 GLU A O 1
ATOM 1051 N N . GLY A 1 133 ? -16.293 3.397 5.327 1.00 68.69 133 GLY A N 1
ATOM 1052 C CA . GLY A 1 133 ? -16.805 2.784 4.107 1.00 68.69 133 GLY A CA 1
ATOM 1053 C C . GLY A 1 133 ? -16.144 3.278 2.823 1.00 68.69 133 GLY A C 1
ATOM 1054 O O . GLY A 1 133 ? -16.350 2.643 1.789 1.00 68.69 133 GLY A O 1
ATOM 1055 N N . ASP A 1 134 ? -15.311 4.328 2.860 1.00 64.00 134 ASP A N 1
ATOM 1056 C CA . ASP A 1 134 ? -14.501 4.700 1.702 1.00 64.00 134 ASP A CA 1
ATOM 1057 C C . ASP A 1 134 ? -13.601 3.525 1.288 1.00 64.00 134 ASP A C 1
ATOM 1059 O O . ASP A 1 134 ? -12.742 3.067 2.047 1.00 64.00 134 ASP A O 1
ATOM 1063 N N . GLN A 1 135 ? -13.776 3.054 0.053 1.00 59.00 135 GLN A N 1
ATOM 1064 C CA . GLN A 1 135 ? -12.880 2.090 -0.575 1.00 59.00 135 GLN A CA 1
ATOM 1065 C C . GLN A 1 135 ? -11.794 2.816 -1.365 1.00 59.00 135 GLN A C 1
ATOM 1067 O O . GLN A 1 135 ? -12.052 3.505 -2.352 1.00 59.00 135 GLN A O 1
ATOM 1072 N N . ARG A 1 136 ? -10.539 2.648 -0.960 1.00 54.62 136 ARG A N 1
ATOM 1073 C CA . ARG A 1 136 ? -9.379 3.132 -1.708 1.00 54.62 136 ARG A CA 1
ATOM 1074 C C . ARG A 1 136 ? -8.686 1.946 -2.346 1.00 54.62 136 ARG A C 1
ATOM 1076 O O . ARG A 1 136 ? -8.058 1.133 -1.675 1.00 54.62 136 ARG A O 1
ATOM 1083 N N . THR A 1 137 ? -8.809 1.842 -3.660 1.00 52.44 137 THR A N 1
ATOM 1084 C CA . THR A 1 137 ? -8.048 0.868 -4.431 1.00 52.44 137 THR A CA 1
ATOM 1085 C C . THR A 1 137 ? -6.667 1.452 -4.695 1.00 52.44 137 THR A C 1
ATOM 1087 O O . THR A 1 137 ? -6.509 2.420 -5.425 1.00 52.44 137 THR A O 1
ATOM 1090 N N . LEU A 1 138 ? -5.629 0.882 -4.111 1.00 50.81 138 LEU A N 1
ATOM 1091 C CA . LEU A 1 138 ? -4.273 1.127 -4.573 1.00 50.81 138 LEU A CA 1
ATOM 1092 C C . LEU A 1 138 ? -3.964 0.097 -5.648 1.00 50.81 138 LEU A C 1
ATOM 1094 O O . LEU A 1 138 ? -3.654 -1.048 -5.310 1.00 50.81 138 LEU A O 1
ATOM 1098 N N . PRO A 1 139 ? -4.012 0.446 -6.939 1.00 48.81 139 PRO A N 1
ATOM 1099 C CA . PRO A 1 139 ? -3.323 -0.360 -7.924 1.00 48.81 139 PRO A CA 1
ATOM 1100 C C . PRO A 1 139 ? -1.815 -0.198 -7.684 1.00 48.81 139 PRO A C 1
ATOM 1102 O O . PRO A 1 139 ? -1.169 0.694 -8.234 1.00 48.81 139 PRO A O 1
ATOM 1105 N N . CYS A 1 140 ? -1.249 -1.046 -6.823 1.00 46.12 140 CYS A N 1
ATOM 1106 C CA . CYS A 1 140 ? 0.193 -1.124 -6.648 1.00 46.12 140 CYS A CA 1
ATOM 1107 C C . CYS A 1 140 ? 0.784 -1.836 -7.857 1.00 46.12 140 CYS A C 1
ATOM 1109 O O . CYS A 1 140 ? 0.918 -3.055 -7.899 1.00 46.12 140 CYS A O 1
ATOM 1111 N N . VAL A 1 141 ? 1.190 -1.020 -8.819 1.00 49.22 141 VAL A N 1
ATOM 1112 C CA . VAL A 1 141 ? 1.817 -1.440 -10.061 1.00 49.22 141 VAL A CA 1
ATOM 1113 C C . VAL A 1 141 ? 0.813 -1.902 -11.105 1.00 49.22 141 VAL A C 1
ATOM 1115 O O . VAL A 1 141 ? 0.502 -3.078 -11.294 1.00 49.22 141 VAL A O 1
ATOM 1118 N N . ASN A 1 142 ? 0.297 -0.897 -11.806 1.00 49.62 142 ASN A N 1
ATOM 1119 C CA . ASN A 1 142 ? -0.595 -1.060 -12.931 1.00 49.62 142 ASN A CA 1
ATOM 1120 C C . ASN A 1 142 ? 0.226 -1.239 -14.219 1.00 49.62 142 ASN A C 1
ATOM 1122 O O . ASN A 1 142 ? 0.672 -0.261 -14.815 1.00 49.62 142 ASN A O 1
ATOM 1126 N N . ILE A 1 143 ? 0.371 -2.478 -14.693 1.00 47.59 143 ILE A N 1
ATOM 1127 C CA . ILE A 1 143 ? 0.996 -2.801 -15.996 1.00 47.59 143 ILE A CA 1
ATOM 1128 C C . ILE A 1 143 ? 0.317 -2.135 -17.201 1.00 47.59 143 ILE A C 1
ATOM 1130 O O . ILE A 1 143 ? 0.855 -2.166 -18.305 1.00 47.59 143 ILE A O 1
ATOM 1134 N N . ARG A 1 144 ? -0.852 -1.500 -17.024 1.00 51.53 144 ARG A N 1
ATOM 1135 C CA . ARG A 1 144 ? -1.522 -0.755 -18.100 1.00 51.53 144 ARG A CA 1
ATOM 1136 C C . ARG A 1 144 ? -0.712 0.439 -18.611 1.00 51.53 144 ARG A C 1
ATOM 1138 O O . ARG A 1 144 ? -1.041 0.933 -19.682 1.00 51.53 144 ARG A O 1
ATOM 1145 N N . TYR A 1 145 ? 0.311 0.891 -17.883 1.00 55.12 145 TYR A N 1
ATOM 1146 C CA . TYR A 1 145 ? 1.185 1.989 -18.314 1.00 55.12 145 TYR A CA 1
ATOM 1147 C C . TYR A 1 145 ? 2.419 1.540 -19.120 1.00 55.12 145 TYR A C 1
ATOM 1149 O O . TYR A 1 145 ? 3.179 2.384 -19.581 1.00 55.12 145 TYR A O 1
ATOM 1157 N N . GLY A 1 146 ? 2.586 0.233 -19.365 1.00 54.59 146 GLY A N 1
ATOM 1158 C CA . GLY A 1 146 ? 3.613 -0.303 -20.270 1.00 54.59 146 GLY A CA 1
ATOM 1159 C C . GLY A 1 146 ? 4.907 -0.779 -19.601 1.00 54.59 146 GLY A C 1
ATOM 1160 O O . GLY A 1 146 ? 5.702 -1.443 -20.263 1.00 54.59 146 GLY A O 1
ATOM 1161 N N . GLY A 1 147 ? 5.105 -0.512 -18.306 1.00 65.12 147 GLY A N 1
ATOM 1162 C CA . GLY A 1 147 ? 6.199 -1.094 -17.521 1.00 65.12 147 GLY A CA 1
ATOM 1163 C C . GLY A 1 147 ? 6.019 -2.591 -17.230 1.00 65.12 147 GLY A C 1
ATOM 1164 O O . GLY A 1 147 ? 4.916 -3.136 -17.327 1.00 65.12 147 GLY A O 1
ATOM 1165 N N . ARG A 1 148 ? 7.106 -3.276 -16.840 1.00 75.62 148 ARG A N 1
ATOM 1166 C CA . ARG A 1 148 ? 7.098 -4.740 -16.611 1.00 75.62 148 ARG A CA 1
ATOM 1167 C C . ARG A 1 148 ? 6.305 -5.165 -15.381 1.00 75.62 148 ARG A C 1
ATOM 1169 O O . ARG A 1 148 ? 5.844 -6.299 -15.320 1.00 75.62 148 ARG A O 1
ATOM 1176 N N . GLY A 1 149 ? 6.140 -4.271 -14.413 1.00 83.38 149 GLY A N 1
ATOM 1177 C CA . GLY A 1 149 ? 5.429 -4.541 -13.173 1.00 83.38 149 GLY A CA 1
ATOM 1178 C C . GLY A 1 149 ? 6.337 -4.494 -11.946 1.00 83.38 149 GLY A C 1
ATOM 1179 O O . GLY A 1 149 ? 7.366 -3.817 -11.940 1.00 83.38 149 GLY A O 1
ATOM 1180 N N . TRP A 1 150 ? 5.933 -5.199 -10.892 1.00 86.50 150 TRP A N 1
ATOM 1181 C CA . TRP A 1 150 ? 6.700 -5.362 -9.664 1.00 86.50 150 TRP A CA 1
ATOM 1182 C C . TRP A 1 150 ? 7.378 -6.724 -9.692 1.00 86.50 150 TRP A C 1
ATOM 1184 O O . TRP A 1 150 ? 6.707 -7.740 -9.872 1.00 86.50 150 TRP A O 1
ATOM 1194 N N . ARG A 1 151 ? 8.702 -6.778 -9.554 1.00 89.69 151 ARG A N 1
ATOM 1195 C CA . ARG A 1 151 ? 9.398 -8.064 -9.563 1.00 89.69 151 ARG A CA 1
ATOM 1196 C C . ARG A 1 151 ? 9.285 -8.726 -8.200 1.00 89.69 151 ARG A C 1
ATOM 1198 O O . ARG A 1 151 ? 9.726 -8.148 -7.207 1.00 89.69 151 ARG A O 1
ATOM 1205 N N . ALA A 1 152 ? 8.736 -9.936 -8.178 1.00 88.06 152 ALA A N 1
ATOM 1206 C CA . ALA A 1 152 ? 8.709 -10.781 -6.999 1.00 88.06 152 ALA A CA 1
ATOM 1207 C C . ALA A 1 152 ? 10.130 -11.077 -6.515 1.00 88.06 152 ALA A C 1
ATOM 1209 O O . ALA A 1 152 ? 11.058 -11.210 -7.318 1.00 88.06 152 ALA A O 1
ATOM 1210 N N . THR A 1 153 ? 10.268 -11.226 -5.198 1.00 85.00 153 THR A N 1
ATOM 1211 C CA . THR A 1 153 ? 11.513 -11.640 -4.541 1.00 85.00 153 THR A CA 1
ATOM 1212 C C . THR A 1 153 ? 12.170 -12.807 -5.282 1.00 85.00 153 THR A C 1
ATOM 1214 O O . THR A 1 153 ? 11.507 -13.765 -5.692 1.00 85.00 153 THR A O 1
ATOM 1217 N N . SER A 1 154 ? 13.474 -12.707 -5.506 1.00 81.81 154 SER A N 1
ATOM 1218 C CA . SER A 1 154 ? 14.265 -13.735 -6.175 1.00 81.81 154 SER A CA 1
ATOM 1219 C C . SER A 1 154 ? 15.215 -14.461 -5.225 1.00 81.81 154 SER A C 1
ATOM 1221 O O . SER A 1 154 ? 15.794 -15.474 -5.619 1.00 81.81 154 SER A O 1
ATOM 1223 N N . PHE A 1 155 ? 15.375 -13.949 -3.996 1.00 70.25 155 PHE A N 1
ATOM 1224 C CA . PHE A 1 155 ? 16.365 -14.382 -3.001 1.00 70.25 155 PHE A CA 1
ATOM 1225 C C . PHE A 1 155 ? 17.808 -14.374 -3.527 1.00 70.25 155 PHE A C 1
ATOM 1227 O O . PHE A 1 155 ? 18.709 -14.932 -2.897 1.00 70.25 155 PHE A O 1
ATOM 1234 N N . ARG A 1 156 ? 18.055 -13.738 -4.679 1.00 62.19 156 ARG A N 1
ATOM 1235 C CA . ARG A 1 156 ? 19.408 -13.463 -5.139 1.00 62.19 156 ARG A CA 1
ATOM 1236 C C . ARG A 1 156 ? 19.887 -12.284 -4.317 1.00 62.19 156 ARG A C 1
ATOM 1238 O O . ARG A 1 156 ? 19.520 -11.150 -4.593 1.00 62.19 156 ARG A O 1
ATOM 1245 N N . LEU A 1 157 ? 20.683 -12.577 -3.295 1.00 51.09 157 LEU A N 1
ATOM 1246 C CA . LEU A 1 157 ? 21.519 -11.580 -2.641 1.00 51.09 157 LEU A CA 1
ATOM 1247 C C . LEU A 1 157 ? 22.395 -10.959 -3.740 1.00 51.09 157 LEU A C 1
ATOM 1249 O O . LEU A 1 157 ? 23.342 -11.596 -4.202 1.00 51.09 157 LEU A O 1
ATOM 1253 N N . SER A 1 158 ? 21.992 -9.797 -4.251 1.00 52.03 158 SER A N 1
ATOM 1254 C CA . SER A 1 158 ? 22.804 -8.975 -5.149 1.00 52.03 158 SER A CA 1
ATOM 1255 C C . SER A 1 158 ? 23.778 -8.142 -4.341 1.00 52.03 158 SER A C 1
ATOM 1257 O O . SER A 1 158 ? 23.289 -7.525 -3.364 1.00 52.03 158 SER A O 1
#